Protein AF-A0A1L3MLR0-F1 (afdb_monomer_lite)

Secondary structure (DSSP, 8-state):
-HHHHHHHHHHHHHHHHHHHHHHHHHHT--THHHHHHHHHHHHHHHHHHHHHHHHHHHHHHTT-

pLDDT: mean 76.73, std 5.72, range [53.03, 84.62]

Organism: NCBI:txid1547283

Structure (mmCIF, N/CA/C/O backbone):
data_AF-A0A1L3MLR0-F1
#
_entry.id   AF-A0A1L3MLR0-F1
#
loop_
_atom_site.group_PDB
_atom_site.id
_atom_site.type_symbol
_atom_site.label_atom_id
_atom_site.label_alt_id
_atom_site.label_comp_id
_atom_site.label_asym_id
_atom_site.label_entity_id
_atom_site.label_seq_id
_atom_site.pdbx_PDB_ins_code
_atom_site.Cartn_x
_atom_site.Cartn_y
_atom_site.Cartn_z
_atom_site.occupancy
_atom_site.B_iso_or_equiv
_atom_site.auth_seq_id
_atom_site.auth_comp_id
_atom_site.auth_asym_id
_atom_site.auth_atom_id
_atom_site.pdbx_PDB_model_num
ATOM 1 N N . MET A 1 1 ? -15.517 0.175 8.460 1.00 69.31 1 MET A N 1
ATOM 2 C CA . MET A 1 1 ? -14.772 -0.901 7.774 1.00 69.31 1 MET A CA 1
ATOM 3 C C . MET A 1 1 ? -14.401 -0.505 6.354 1.00 69.31 1 MET A C 1
ATOM 5 O O . MET A 1 1 ? -13.236 -0.211 6.142 1.00 69.31 1 MET A O 1
ATOM 9 N N . LEU A 1 2 ? -15.359 -0.376 5.426 1.00 71.12 2 LEU A N 1
ATOM 10 C CA . LEU A 1 2 ? -15.092 -0.082 4.004 1.00 71.12 2 LEU A CA 1
ATOM 11 C C . LEU A 1 2 ? -14.203 1.151 3.760 1.00 71.12 2 LEU A C 1
ATOM 13 O O . LEU A 1 2 ? -13.193 1.043 3.080 1.00 71.12 2 LEU A O 1
ATOM 17 N N . ILE A 1 3 ? -14.500 2.289 4.399 1.00 77.62 3 ILE A N 1
ATOM 18 C CA . ILE A 1 3 ? -13.687 3.517 4.273 1.00 77.62 3 ILE A CA 1
ATOM 19 C C . ILE A 1 3 ? -12.233 3.302 4.723 1.00 77.62 3 ILE A C 1
ATOM 21 O O . ILE A 1 3 ? -11.319 3.824 4.100 1.00 77.62 3 ILE A O 1
ATOM 25 N N . ARG A 1 4 ? -11.988 2.506 5.773 1.00 74.00 4 ARG A N 1
ATOM 26 C CA . ARG A 1 4 ? -10.619 2.233 6.246 1.00 74.00 4 ARG A CA 1
ATOM 27 C C . ARG A 1 4 ? -9.842 1.355 5.274 1.00 74.00 4 ARG A C 1
ATOM 29 O O . ARG A 1 4 ? -8.663 1.604 5.066 1.00 74.00 4 ARG A O 1
ATOM 36 N N . ILE A 1 5 ? -10.516 0.381 4.666 1.00 75.94 5 ILE A N 1
ATOM 37 C CA . ILE A 1 5 ? -9.936 -0.481 3.633 1.00 75.94 5 ILE A CA 1
ATOM 38 C C . ILE A 1 5 ? -9.574 0.362 2.407 1.00 75.94 5 ILE A C 1
ATOM 40 O O . ILE A 1 5 ? -8.450 0.286 1.928 1.00 75.94 5 ILE A O 1
ATOM 44 N N . VAL A 1 6 ? -10.485 1.228 1.953 1.00 78.19 6 VAL A N 1
ATOM 45 C CA . VAL A 1 6 ? -10.235 2.139 0.825 1.00 78.19 6 VAL A CA 1
ATOM 46 C C . VAL A 1 6 ? -9.058 3.074 1.121 1.00 78.19 6 VAL A C 1
ATOM 48 O O . VAL A 1 6 ? -8.164 3.204 0.291 1.00 78.19 6 VAL A O 1
ATOM 51 N N . VAL A 1 7 ? -8.996 3.661 2.320 1.00 81.25 7 VAL A N 1
ATOM 52 C CA . VAL A 1 7 ? -7.868 4.512 2.734 1.00 81.25 7 VAL A CA 1
ATOM 53 C C . VAL A 1 7 ? -6.556 3.725 2.787 1.00 81.25 7 VAL A C 1
ATOM 55 O O . VAL A 1 7 ? -5.538 4.236 2.333 1.00 81.25 7 VAL A O 1
ATOM 58 N N . ALA A 1 8 ? -6.561 2.486 3.282 1.00 77.06 8 ALA A N 1
ATOM 59 C CA . ALA A 1 8 ? -5.365 1.645 3.3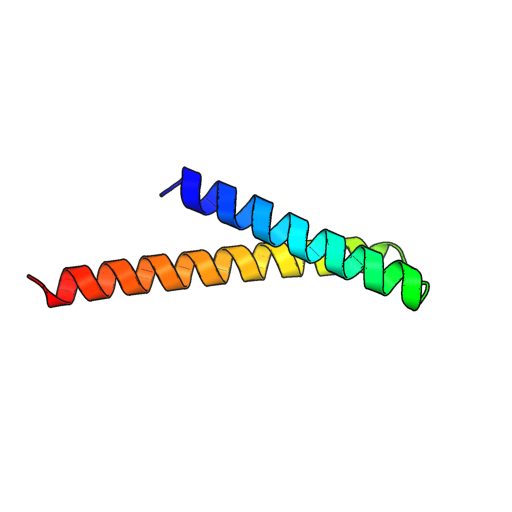24 1.00 77.06 8 ALA A CA 1
ATOM 60 C C . ALA A 1 8 ? -4.874 1.244 1.924 1.00 77.06 8 ALA A C 1
ATOM 62 O O . ALA A 1 8 ? -3.669 1.245 1.685 1.00 77.06 8 ALA A O 1
ATOM 63 N N . ILE A 1 9 ? -5.789 0.959 0.991 1.00 79.69 9 ILE A N 1
ATOM 64 C CA . ILE A 1 9 ?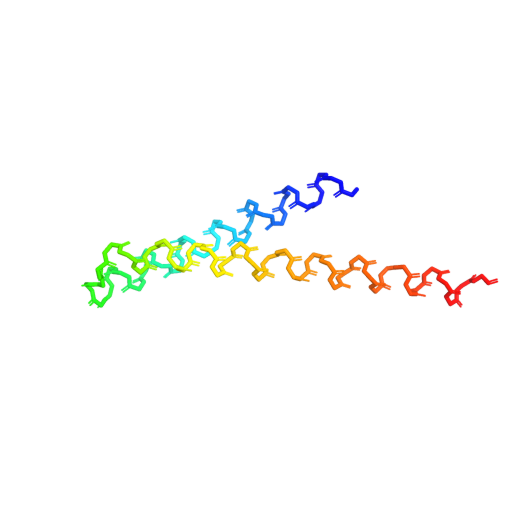 -5.455 0.667 -0.411 1.00 79.69 9 ILE A CA 1
ATOM 65 C C . ILE A 1 9 ? -4.843 1.900 -1.080 1.00 79.69 9 ILE A C 1
ATOM 67 O O . ILE A 1 9 ? -3.796 1.789 -1.711 1.00 79.69 9 ILE A O 1
ATOM 71 N N . ILE A 1 10 ? -5.463 3.074 -0.922 1.00 82.12 10 ILE A N 1
ATOM 72 C CA . ILE A 1 10 ? -4.971 4.317 -1.530 1.00 82.12 10 ILE A CA 1
ATOM 73 C C . ILE A 1 10 ? -3.617 4.706 -0.924 1.00 82.12 10 ILE A C 1
ATOM 75 O O . ILE A 1 10 ? -2.676 4.974 -1.663 1.00 82.12 10 ILE A O 1
ATOM 79 N N . ALA A 1 11 ? -3.485 4.683 0.405 1.00 80.75 11 ALA A N 1
ATOM 80 C CA . ALA A 1 11 ? -2.240 5.033 1.085 1.00 80.75 11 ALA A CA 1
ATOM 81 C C . ALA A 1 11 ? -1.108 4.039 0.779 1.00 80.75 11 ALA A C 1
ATOM 83 O O . ALA A 1 11 ? 0.004 4.464 0.471 1.00 80.75 11 ALA A O 1
ATOM 84 N N . GLY A 1 12 ? -1.388 2.731 0.816 1.00 78.12 12 GLY A N 1
ATOM 85 C CA . GLY A 1 12 ? -0.417 1.682 0.492 1.00 78.12 12 GLY A CA 1
ATOM 86 C C . GLY A 1 12 ? -0.008 1.690 -0.981 1.00 78.12 12 GLY A C 1
ATOM 87 O O . GLY A 1 12 ? 1.178 1.595 -1.294 1.00 78.12 12 GLY A O 1
ATOM 88 N N . GLY A 1 13 ? -0.970 1.891 -1.886 1.00 75.94 13 GLY A N 1
ATOM 89 C CA . GLY A 1 13 ? -0.718 2.043 -3.318 1.00 75.94 13 GLY A CA 1
ATOM 90 C C . GLY A 1 13 ? 0.103 3.290 -3.644 1.00 75.94 13 GLY A C 1
ATOM 91 O O . GLY A 1 13 ? 1.066 3.194 -4.398 1.00 75.94 13 GLY A O 1
ATOM 92 N N . MET A 1 14 ? -0.206 4.437 -3.026 1.00 81.56 14 MET A N 1
ATOM 93 C CA . MET A 1 14 ? 0.589 5.661 -3.177 1.00 81.56 14 MET A CA 1
ATOM 94 C C . MET A 1 14 ? 2.016 5.488 -2.652 1.00 81.56 14 MET A C 1
ATOM 96 O O . MET A 1 14 ? 2.958 5.870 -3.340 1.00 81.56 14 MET A O 1
ATOM 100 N N . MET A 1 15 ? 2.195 4.887 -1.470 1.00 80.25 15 MET A N 1
ATOM 101 C CA . MET A 1 15 ? 3.526 4.606 -0.915 1.00 80.25 15 MET A CA 1
ATOM 102 C C . MET A 1 15 ? 4.340 3.692 -1.838 1.00 80.25 15 MET A C 1
ATOM 104 O O . MET A 1 15 ? 5.474 4.026 -2.174 1.00 80.25 15 MET A O 1
ATOM 108 N N . GLY A 1 16 ? 3.749 2.588 -2.310 1.00 76.25 16 GLY A N 1
ATOM 109 C CA . GLY A 1 16 ? 4.406 1.670 -3.246 1.00 76.25 16 GLY A CA 1
ATOM 110 C C . GLY A 1 16 ? 4.781 2.339 -4.569 1.00 76.25 16 GLY A C 1
ATOM 111 O O . GLY A 1 16 ? 5.896 2.167 -5.057 1.00 76.25 16 GLY A O 1
ATOM 112 N N . PHE A 1 17 ? 3.892 3.173 -5.111 1.00 75.88 17 PHE A N 1
ATOM 113 C CA . PHE A 1 17 ? 4.148 3.918 -6.342 1.00 75.88 17 PHE A CA 1
ATOM 114 C C . PHE A 1 17 ? 5.300 4.922 -6.183 1.00 75.88 17 PHE A C 1
ATOM 116 O O . PHE A 1 17 ? 6.198 4.964 -7.023 1.00 75.88 17 PHE A O 1
ATOM 123 N N . ILE A 1 18 ? 5.325 5.684 -5.083 1.00 81.56 18 ILE A N 1
ATOM 124 C CA . ILE A 1 18 ? 6.391 6.655 -4.786 1.00 81.56 18 ILE A CA 1
ATOM 125 C C . ILE A 1 18 ? 7.736 5.943 -4.589 1.00 81.56 18 ILE A C 1
ATOM 127 O O . ILE A 1 18 ? 8.741 6.363 -5.166 1.00 81.56 18 ILE A O 1
ATOM 131 N N . SER A 1 19 ? 7.764 4.849 -3.819 1.00 78.56 19 SER A N 1
ATOM 132 C CA . SER A 1 19 ? 8.978 4.047 -3.629 1.00 78.56 19 SER A CA 1
ATOM 133 C C . SER A 1 19 ? 9.500 3.492 -4.951 1.00 78.56 19 SER A C 1
ATOM 135 O O . SER A 1 19 ? 10.706 3.538 -5.198 1.00 78.56 19 SER A O 1
ATOM 137 N N . CYS A 1 20 ? 8.614 3.023 -5.833 1.00 73.50 20 CYS A N 1
ATOM 138 C CA . CYS A 1 20 ? 9.047 2.531 -7.130 1.00 73.50 20 CYS A CA 1
ATOM 139 C C . CYS A 1 20 ? 9.544 3.630 -8.055 1.00 73.50 20 CYS A C 1
ATOM 141 O O . CYS A 1 20 ? 10.506 3.395 -8.777 1.00 73.50 20 CYS A O 1
ATOM 143 N N . LEU A 1 21 ? 8.921 4.811 -8.048 1.00 76.06 21 LEU A N 1
ATOM 144 C CA . LEU A 1 21 ? 9.389 5.946 -8.844 1.00 76.06 21 LEU A CA 1
ATOM 145 C C . LEU A 1 21 ? 10.826 6.314 -8.466 1.00 76.06 21 LEU A C 1
ATOM 147 O O . LEU A 1 21 ? 11.662 6.557 -9.333 1.00 76.06 21 LEU A O 1
ATOM 151 N N . PHE A 1 22 ? 11.119 6.300 -7.164 1.00 77.31 22 PHE A N 1
ATOM 152 C CA . PHE A 1 22 ? 12.447 6.595 -6.641 1.00 77.31 22 PHE A CA 1
ATOM 153 C C . PHE A 1 22 ? 13.475 5.539 -7.073 1.00 77.31 22 PHE A C 1
ATOM 155 O O . PHE A 1 22 ? 14.561 5.879 -7.538 1.00 77.31 22 PHE A O 1
ATOM 162 N N . ILE A 1 23 ? 13.113 4.254 -6.993 1.00 74.00 23 ILE A N 1
ATOM 163 C CA . ILE A 1 23 ? 13.971 3.138 -7.422 1.00 74.00 23 ILE A CA 1
ATOM 164 C C . ILE A 1 23 ? 14.160 3.134 -8.944 1.00 74.00 23 ILE A C 1
ATOM 166 O O . ILE A 1 23 ? 15.279 2.963 -9.420 1.00 74.00 23 ILE A O 1
ATOM 170 N N . ALA A 1 24 ? 13.097 3.358 -9.715 1.00 73.50 24 ALA A N 1
ATOM 171 C CA . ALA A 1 24 ? 13.152 3.427 -11.171 1.00 73.50 24 ALA A CA 1
ATOM 172 C C . ALA A 1 24 ? 14.041 4.586 -11.633 1.00 73.50 24 ALA A C 1
ATOM 174 O O . ALA A 1 24 ? 14.864 4.397 -12.524 1.00 73.50 24 ALA A O 1
ATOM 175 N N . SER A 1 25 ? 13.956 5.741 -10.965 1.00 72.75 25 SER A N 1
ATOM 176 C CA . SER A 1 25 ? 14.823 6.888 -11.243 1.00 72.75 25 SER A CA 1
ATOM 177 C C . SER A 1 25 ? 16.286 6.651 -10.855 1.00 72.75 25 SER A C 1
ATOM 179 O O . SER A 1 25 ? 17.169 7.238 -11.473 1.00 72.75 25 SER A O 1
ATOM 181 N N . ALA A 1 26 ? 16.557 5.828 -9.838 1.00 70.62 26 ALA A N 1
ATOM 182 C CA . ALA A 1 26 ? 17.915 5.551 -9.367 1.00 70.62 26 ALA A CA 1
ATOM 183 C C . ALA A 1 26 ? 18.602 4.396 -10.119 1.00 70.62 26 ALA A C 1
ATOM 185 O O . ALA A 1 26 ? 19.823 4.397 -10.255 1.00 70.62 26 ALA A O 1
ATOM 186 N N . VAL A 1 27 ? 17.837 3.406 -10.590 1.00 74.25 27 VAL A N 1
ATOM 187 C CA . VAL A 1 27 ? 18.361 2.138 -11.140 1.00 74.25 27 VAL A CA 1
ATOM 188 C C . VAL A 1 27 ? 18.014 1.961 -12.628 1.00 74.25 27 VAL A C 1
ATOM 190 O O . VAL A 1 27 ? 18.404 0.972 -13.239 1.00 74.25 27 VAL A O 1
ATOM 193 N N . ASN A 1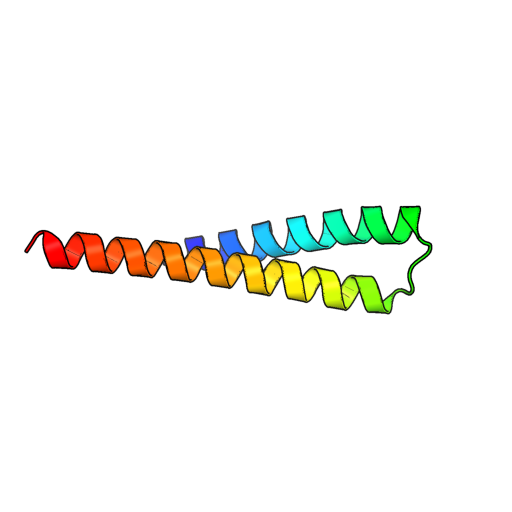 28 ? 17.308 2.923 -13.237 1.00 69.44 28 ASN A N 1
ATOM 194 C CA . ASN A 1 28 ? 16.780 2.834 -14.604 1.00 69.44 28 ASN A CA 1
ATOM 195 C C . ASN A 1 28 ? 16.015 1.514 -14.826 1.00 69.44 28 ASN A C 1
ATOM 197 O O . ASN A 1 28 ? 16.232 0.783 -15.794 1.00 69.44 28 ASN A O 1
ATOM 201 N N . ALA A 1 29 ? 15.186 1.160 -13.840 1.00 63.53 29 ALA A N 1
ATOM 202 C CA . ALA A 1 29 ? 14.494 -0.118 -13.799 1.00 63.53 29 ALA A CA 1
ATOM 203 C C . ALA A 1 29 ? 13.373 -0.171 -14.855 1.00 63.53 29 ALA A C 1
ATOM 205 O O . ALA A 1 29 ? 12.687 0.832 -15.055 1.00 63.53 29 ALA A O 1
ATOM 206 N N . PRO A 1 30 ? 13.141 -1.334 -15.492 1.00 72.44 30 PRO A N 1
ATOM 207 C CA . PRO A 1 30 ? 12.118 -1.486 -16.522 1.00 72.44 30 PRO A CA 1
ATOM 208 C C . PRO A 1 30 ? 10.716 -1.227 -15.965 1.00 72.44 30 PRO A C 1
ATOM 210 O O . PRO A 1 30 ? 10.427 -1.578 -14.817 1.00 72.44 30 PRO A O 1
ATOM 213 N N . ASP A 1 31 ? 9.839 -0.687 -16.810 1.00 69.56 31 ASP A N 1
ATOM 214 C CA . ASP A 1 31 ? 8.464 -0.243 -16.518 1.00 69.56 31 ASP A CA 1
ATOM 215 C C . ASP A 1 31 ? 7.612 -1.305 -15.794 1.00 69.56 31 ASP A C 1
ATOM 217 O O . ASP A 1 31 ? 6.733 -0.993 -14.989 1.00 69.56 31 ASP A O 1
ATOM 221 N N . SER A 1 32 ? 7.912 -2.588 -16.017 1.00 73.19 32 SER A N 1
ATOM 222 C CA . SER A 1 32 ? 7.294 -3.722 -15.323 1.00 73.19 32 SER A CA 1
ATOM 223 C C . SER A 1 32 ? 7.534 -3.716 -13.807 1.00 73.19 32 SER A C 1
ATOM 225 O O . SER A 1 32 ? 6.682 -4.175 -13.045 1.00 73.19 32 SER A O 1
ATOM 227 N N . SER A 1 33 ? 8.657 -3.162 -13.343 1.00 71.12 33 SER A N 1
ATOM 228 C CA . SER A 1 33 ? 8.991 -3.031 -11.915 1.00 71.12 33 SER A CA 1
ATOM 229 C C . SER A 1 33 ? 8.019 -2.102 -11.186 1.00 71.12 33 SER A C 1
ATOM 231 O O . SER A 1 33 ? 7.689 -2.334 -10.023 1.00 71.12 33 SER A O 1
ATOM 233 N N . LEU A 1 34 ? 7.501 -1.099 -11.901 1.00 69.75 34 LEU A N 1
ATOM 234 C CA . LEU A 1 34 ? 6.532 -0.120 -11.409 1.00 69.75 34 LEU A CA 1
ATOM 235 C C . LEU A 1 34 ? 5.207 -0.777 -11.038 1.00 69.75 34 LEU A C 1
ATOM 237 O O . LEU A 1 34 ? 4.655 -0.533 -9.961 1.00 69.75 34 LEU A O 1
ATOM 241 N N . VAL A 1 35 ? 4.749 -1.696 -11.884 1.00 75.81 35 VAL A N 1
ATOM 242 C CA . VAL A 1 35 ? 3.530 -2.470 -11.644 1.00 75.81 35 VAL A CA 1
ATOM 243 C C . VAL A 1 35 ? 3.708 -3.383 -10.428 1.00 75.81 35 VAL A C 1
ATOM 245 O O . VAL A 1 35 ? 2.888 -3.346 -9.511 1.00 75.81 35 VAL A O 1
ATOM 248 N N . TYR A 1 36 ? 4.809 -4.139 -10.363 1.00 77.94 36 TYR A N 1
ATOM 249 C CA . TYR A 1 36 ? 5.089 -5.046 -9.241 1.00 77.94 36 TYR A CA 1
ATOM 250 C C . TYR A 1 36 ? 5.212 -4.325 -7.897 1.00 77.94 36 TYR A C 1
ATOM 252 O O . TYR A 1 36 ? 4.643 -4.775 -6.902 1.00 77.94 36 TYR A O 1
ATOM 260 N N . SER A 1 37 ? 5.916 -3.195 -7.856 1.00 76.44 37 SER A N 1
ATOM 261 C CA . SER A 1 37 ? 6.087 -2.425 -6.623 1.00 76.44 37 SER A CA 1
ATOM 262 C C . SER A 1 37 ? 4.775 -1.786 -6.154 1.00 76.44 37 SER A C 1
ATOM 264 O O . SER A 1 37 ? 4.475 -1.786 -4.959 1.00 76.44 37 SER A O 1
ATOM 266 N N . THR A 1 38 ? 3.931 -1.340 -7.089 1.00 76.88 38 THR A N 1
ATOM 267 C CA . THR A 1 38 ? 2.592 -0.833 -6.759 1.00 76.88 38 THR A CA 1
ATOM 268 C C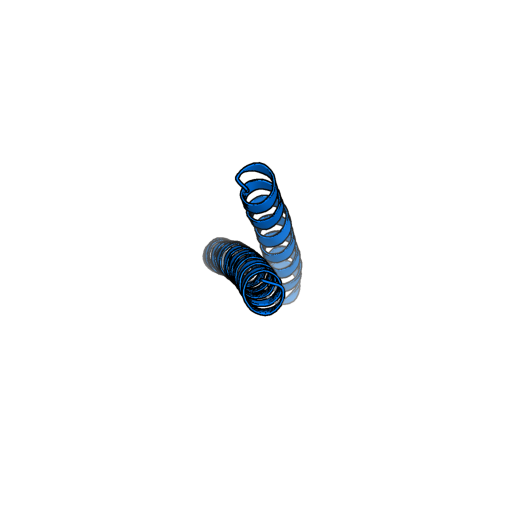 . THR A 1 38 ? 1.710 -1.945 -6.186 1.00 76.88 38 THR A C 1
ATOM 270 O O . THR A 1 38 ? 1.096 -1.754 -5.135 1.00 76.88 38 THR A O 1
ATOM 273 N N . TYR A 1 39 ? 1.698 -3.136 -6.801 1.00 78.56 39 TYR A N 1
ATOM 274 C CA . TYR A 1 39 ? 0.985 -4.299 -6.255 1.00 78.56 39 TYR A CA 1
ATOM 275 C C . TYR A 1 39 ? 1.485 -4.674 -4.862 1.00 78.56 39 TYR A C 1
ATOM 277 O O . TYR A 1 39 ? 0.672 -4.928 -3.975 1.00 78.56 39 TYR A O 1
ATOM 285 N N . PHE A 1 40 ? 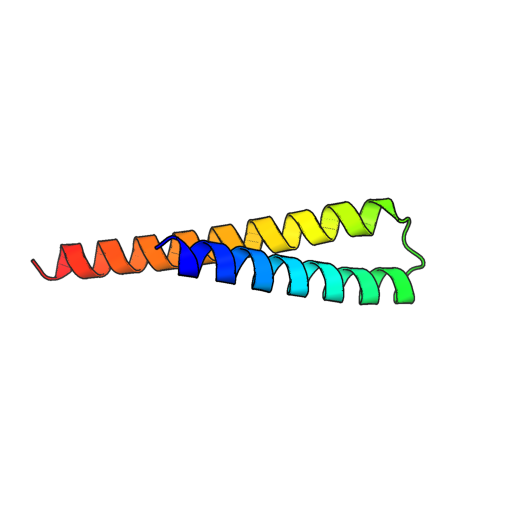2.800 -4.664 -4.649 1.00 80.69 40 PHE A N 1
ATOM 286 C CA . PHE A 1 40 ? 3.398 -4.944 -3.348 1.00 80.69 40 PHE A CA 1
ATOM 287 C C . PHE A 1 40 ? 2.986 -3.909 -2.286 1.00 80.69 40 PHE A C 1
ATOM 289 O O . PHE A 1 40 ? 2.630 -4.276 -1.162 1.00 80.69 40 PHE A O 1
ATOM 296 N N . GLY A 1 41 ? 2.953 -2.621 -2.640 1.00 78.38 41 GLY A N 1
ATOM 297 C CA . GLY A 1 41 ? 2.466 -1.545 -1.769 1.00 78.38 41 GLY A CA 1
ATOM 298 C C . GLY A 1 41 ? 0.987 -1.692 -1.396 1.00 78.38 41 GLY A C 1
ATOM 299 O O . GLY A 1 41 ? 0.612 -1.557 -0.231 1.00 78.38 41 GLY A O 1
ATOM 300 N N . VAL A 1 42 ? 0.139 -2.052 -2.361 1.00 78.56 42 VAL A N 1
ATOM 301 C CA . VAL A 1 42 ? -1.289 -2.305 -2.107 1.00 78.56 42 VAL A CA 1
ATOM 302 C C . VAL A 1 42 ? -1.485 -3.542 -1.222 1.00 78.56 42 VAL A C 1
ATOM 304 O O . VAL A 1 42 ? -2.254 -3.486 -0.260 1.00 78.56 42 VAL A O 1
ATOM 307 N N . PHE A 1 43 ? -0.770 -4.640 -1.496 1.00 83.44 43 PHE A N 1
ATOM 308 C CA . PHE A 1 43 ? -0.864 -5.878 -0.712 1.00 83.44 43 PHE A CA 1
ATOM 309 C C . PHE A 1 43 ? -0.422 -5.673 0.736 1.00 83.44 43 PHE A C 1
ATOM 311 O O . PHE A 1 43 ? -1.116 -6.096 1.660 1.00 83.44 43 PHE A O 1
ATOM 318 N N . SER A 1 44 ? 0.710 -5.000 0.941 1.00 81.94 44 SER A N 1
ATOM 319 C CA . SER A 1 44 ? 1.218 -4.691 2.279 1.00 81.94 44 SER A CA 1
ATOM 320 C C . SER A 1 44 ? 0.275 -3.759 3.046 1.00 81.94 44 SER A C 1
ATOM 322 O O . SER A 1 44 ? -0.024 -4.026 4.211 1.00 81.94 44 SER A O 1
ATOM 324 N N . GLY A 1 45 ? -0.284 -2.733 2.393 1.00 78.44 45 GLY A N 1
ATOM 325 C CA . GLY A 1 45 ? -1.288 -1.848 2.993 1.00 78.44 45 GLY A CA 1
ATOM 326 C C . GLY A 1 45 ? -2.562 -2.581 3.433 1.00 78.44 45 GLY A C 1
ATOM 327 O O . GLY A 1 45 ? -3.047 -2.378 4.550 1.00 78.44 45 GLY A O 1
ATOM 328 N N . LEU A 1 46 ? -3.073 -3.486 2.592 1.00 80.88 46 LEU A N 1
ATOM 329 C CA . LEU A 1 46 ? -4.208 -4.355 2.924 1.00 80.88 46 LEU A CA 1
ATOM 330 C C . LEU A 1 46 ? -3.894 -5.289 4.096 1.00 80.88 46 LEU A C 1
ATOM 332 O O . LEU A 1 46 ? -4.707 -5.400 5.014 1.00 80.88 46 LEU A O 1
ATOM 336 N N . LEU A 1 47 ? -2.716 -5.916 4.092 1.00 83.31 47 LEU A N 1
ATOM 337 C CA . LEU A 1 47 ? -2.278 -6.827 5.149 1.00 83.31 47 LEU A CA 1
ATOM 338 C C . LEU A 1 47 ? -2.223 -6.116 6.509 1.00 83.31 47 LEU A C 1
ATOM 340 O O . LEU A 1 47 ? -2.781 -6.610 7.486 1.00 83.31 47 LEU A O 1
ATOM 344 N N . ILE A 1 48 ? -1.622 -4.924 6.563 1.00 81.00 48 ILE A N 1
ATOM 345 C CA . ILE A 1 48 ? -1.547 -4.106 7.784 1.00 81.00 48 ILE A CA 1
ATOM 346 C C . ILE A 1 48 ? -2.952 -3.729 8.269 1.00 81.00 48 ILE A C 1
ATOM 348 O O . ILE A 1 48 ? -3.244 -3.832 9.462 1.00 81.00 48 ILE A O 1
ATOM 352 N N . CYS A 1 49 ? -3.843 -3.327 7.358 1.00 80.25 49 CYS A N 1
ATOM 353 C CA . CYS A 1 49 ? -5.225 -2.994 7.702 1.00 80.25 49 CYS A CA 1
ATOM 354 C C . CYS A 1 49 ? -5.951 -4.196 8.331 1.00 80.25 49 CYS A C 1
ATOM 356 O O . CYS A 1 49 ? -6.632 -4.049 9.347 1.00 80.25 49 CYS A O 1
ATOM 358 N N . LEU A 1 50 ? -5.746 -5.388 7.766 1.00 82.44 50 LEU A 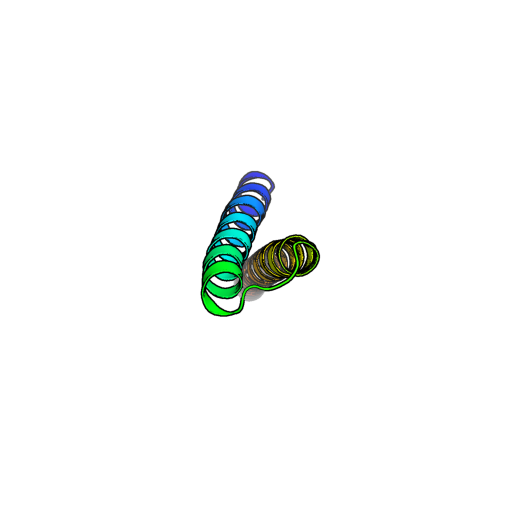N 1
ATOM 359 C CA . LEU A 1 50 ? -6.342 -6.638 8.233 1.00 82.44 50 LEU A CA 1
ATOM 360 C C . LEU A 1 50 ? -5.807 -7.033 9.618 1.00 82.44 50 LEU A C 1
ATOM 362 O O . LEU A 1 50 ? -6.601 -7.361 10.499 1.00 82.44 50 LEU A O 1
ATOM 366 N N . ILE A 1 51 ? -4.494 -6.908 9.848 1.00 84.62 51 ILE A N 1
ATOM 367 C CA . ILE A 1 51 ? -3.868 -7.135 11.162 1.00 84.62 51 ILE A CA 1
ATOM 368 C C . ILE A 1 51 ? -4.486 -6.210 12.220 1.00 84.62 51 ILE A C 1
ATOM 370 O O . ILE A 1 51 ? -4.919 -6.683 13.268 1.00 84.62 51 ILE A O 1
ATOM 374 N N . ILE A 1 52 ? -4.598 -4.907 11.936 1.00 82.81 52 ILE A N 1
ATOM 375 C CA . ILE A 1 52 ? -5.181 -3.928 12.871 1.00 82.81 52 ILE A CA 1
ATOM 376 C C . ILE A 1 52 ? -6.642 -4.268 13.196 1.00 82.81 52 ILE A C 1
ATOM 378 O O . ILE A 1 52 ? -7.071 -4.137 14.348 1.00 82.81 52 ILE A O 1
ATOM 382 N N . GLU A 1 53 ? -7.424 -4.675 12.196 1.00 81.00 53 GLU A N 1
ATOM 383 C CA . GLU A 1 53 ? -8.834 -5.020 12.383 1.00 81.00 53 GLU A CA 1
ATOM 384 C C . GLU A 1 53 ? -8.980 -6.297 13.234 1.00 81.00 53 GLU A C 1
ATOM 386 O O . GLU A 1 53 ? -9.796 -6.323 14.158 1.00 81.00 53 GLU A O 1
ATOM 391 N N . VAL A 1 54 ? -8.136 -7.312 13.006 1.00 82.69 54 VAL A N 1
ATOM 392 C CA . VAL A 1 54 ? -8.082 -8.538 13.824 1.00 82.69 54 VAL A CA 1
ATOM 393 C C . VAL A 1 54 ? -7.673 -8.226 15.263 1.00 82.69 54 VAL A C 1
ATOM 395 O O . VAL A 1 54 ? -8.357 -8.662 16.187 1.00 82.69 54 VAL A O 1
ATOM 398 N N . SER A 1 55 ? -6.640 -7.406 15.486 1.00 82.69 55 SER A N 1
ATOM 399 C CA . SER A 1 55 ? -6.238 -6.987 16.838 1.00 82.69 55 SER A CA 1
ATOM 400 C C . SER A 1 55 ? -7.344 -6.218 17.566 1.00 82.69 55 SER A C 1
ATOM 402 O O . SER A 1 55 ? -7.520 -6.362 18.777 1.00 82.69 55 SER A O 1
ATOM 404 N N . LYS A 1 56 ? -8.137 -5.415 16.844 1.00 80.94 56 LYS A N 1
ATOM 405 C CA . LYS A 1 56 ? -9.311 -4.744 17.422 1.00 80.94 56 LYS A CA 1
ATOM 406 C C . LYS A 1 56 ? -10.414 -5.719 17.813 1.00 80.94 56 LYS A C 1
ATOM 408 O O . LYS A 1 56 ? -11.065 -5.493 18.833 1.00 80.94 56 LYS A O 1
ATOM 413 N N . LEU A 1 57 ? -10.652 -6.754 17.011 1.00 81.00 57 LEU A N 1
ATOM 414 C CA . LEU A 1 57 ? -11.643 -7.788 17.313 1.00 81.00 57 LEU A CA 1
ATOM 415 C C . LEU A 1 57 ? -11.217 -8.629 18.519 1.00 81.00 57 LEU A C 1
ATOM 417 O O . LEU A 1 57 ? -12.036 -8.853 19.408 1.00 81.00 57 LEU A O 1
ATOM 421 N N . ASP A 1 58 ? -9.942 -9.009 18.591 1.00 83.19 58 ASP A N 1
ATOM 422 C CA . ASP A 1 58 ? -9.369 -9.732 19.729 1.00 83.19 58 ASP A CA 1
ATOM 423 C C . ASP A 1 58 ? -9.470 -8.918 21.032 1.00 83.19 58 ASP A C 1
ATOM 425 O O . ASP A 1 58 ? -10.030 -9.384 22.024 1.00 83.19 58 ASP A O 1
ATOM 429 N N . SER A 1 59 ? -9.096 -7.633 20.992 1.00 82.06 59 SER A N 1
ATOM 430 C CA . SER A 1 59 ? -9.235 -6.723 22.139 1.00 82.06 59 SER A CA 1
ATOM 431 C C . SER A 1 59 ? -10.692 -6.520 22.582 1.00 82.06 59 SER A C 1
ATOM 433 O O . SER A 1 59 ? -10.955 -6.292 23.764 1.00 82.06 59 SER A O 1
ATOM 435 N N . LYS A 1 60 ? -11.658 -6.610 21.656 1.00 77.75 60 LYS A N 1
ATOM 436 C CA . LYS A 1 60 ? -13.094 -6.593 21.981 1.00 77.75 60 LYS A CA 1
ATOM 437 C C . LYS A 1 60 ? -13.549 -7.900 22.626 1.00 77.75 60 LYS A C 1
ATOM 439 O O . LYS A 1 60 ? -14.355 -7.853 23.548 1.00 77.75 60 LYS A O 1
ATOM 444 N N . ARG A 1 61 ? -13.037 -9.039 22.152 1.00 78.06 61 ARG A N 1
ATOM 445 C CA . ARG A 1 61 ? -13.356 -10.370 22.682 1.00 78.06 61 ARG A CA 1
ATOM 446 C C . ARG A 1 61 ? -12.810 -10.576 24.091 1.00 78.06 61 ARG A C 1
ATOM 448 O O . ARG A 1 61 ? -13.474 -11.208 24.893 1.00 78.06 61 ARG A O 1
ATOM 455 N N . HIS A 1 62 ? -11.651 -10.003 24.404 1.00 67.56 62 HIS A N 1
ATOM 456 C CA . HIS A 1 62 ? -11.044 -10.094 25.734 1.00 67.56 62 HIS A CA 1
ATOM 457 C C . HIS A 1 62 ? -11.708 -9.196 26.796 1.00 67.56 62 HIS A C 1
ATOM 459 O O . HIS A 1 62 ? -11.350 -9.269 27.970 1.00 67.56 62 HIS A O 1
ATOM 465 N N . ARG A 1 63 ? -12.633 -8.312 26.390 1.00 62.19 63 ARG A N 1
ATOM 466 C CA . ARG A 1 63 ? -13.299 -7.325 27.256 1.00 62.19 63 ARG A CA 1
ATOM 467 C C . ARG A 1 63 ? -14.760 -7.679 27.580 1.00 62.19 63 ARG A C 1
ATOM 469 O O . ARG A 1 63 ? -15.449 -6.848 28.168 1.00 62.19 63 ARG A O 1
ATOM 476 N N . ASN A 1 64 ? -15.225 -8.857 27.165 1.00 53.03 64 ASN A N 1
ATOM 477 C CA . ASN A 1 64 ? -16.599 -9.343 27.294 1.00 53.03 64 ASN A CA 1
ATOM 478 C C . ASN A 1 64 ? -16.609 -10.759 27.867 1.00 53.03 64 ASN A C 1
ATOM 480 O O . ASN A 1 64 ? -17.664 -11.136 28.414 1.00 53.03 64 ASN A O 1
#

Foldseek 3Di:
DVVQLVVLQVVLLVVLQVVQVVVCVVPVDDPVSNVVSSVVSNVVSNVVSVVVVVVVVVVVVVVD

Radius of gyration: 15.5 Å; chains: 1; bounding box: 35×17×44 Å

Sequence (64 aa):
MLIRIVVAIIAGGMMGFISCLFIASAVNAPDSSLVYSTYFGVFSGLLICLIIEVSKLDSKRHRN